Protein AF-A0AAV6XEW5-F1 (afdb_monomer_lite)

Organism: NCBI:txid168488

InterPro domains:
  IPR052575 Small subunit processome component 20 [PTHR17695] (15-64)

Sequence (77 aa):
MATPSNARAVKSLNKSSGRRRFVFKTLSQRVEEIDIDVYRSLDPLKAEPSEGSSFFRDCLVEYRICIAYSLNHFPYY

Foldseek 3Di:
DDDPVNPDPPPPQPPDPDPDPDGDDDPVRVVVPDDPDVPPPPDDDDPADDPPDHPVRVVVVVVVVVVVCVVVPPDDD

Secondary structure (DSSP, 8-state):
---GGG---------S--S-S-----HHHHHHH----TT---SPPPSSPSTT--HHHHHHHHHHHHHHHHHHT----

Structure (mmCIF, N/CA/C/O backbone):
data_AF-A0AAV6XEW5-F1
#
_entry.id   AF-A0AAV6XEW5-F1
#
loop_
_atom_site.group_PDB
_atom_site.id
_atom_site.type_symbol
_atom_site.label_atom_id
_atom_site.label_alt_id
_atom_site.label_comp_id
_atom_site.label_asym_id
_atom_site.label_entity_id
_atom_site.label_seq_id
_atom_site.pdbx_PDB_ins_code
_atom_site.Cartn_x
_atom_site.Cartn_y
_atom_site.Cartn_z
_atom_site.occupancy
_atom_site.B_iso_or_equiv
_atom_site.auth_seq_id
_atom_site.auth_comp_id
_atom_site.auth_asym_id
_atom_site.auth_atom_id
_atom_site.pdbx_PDB_model_num
ATOM 1 N N . MET A 1 1 ? -3.108 -9.317 44.019 1.00 54.81 1 MET A N 1
ATOM 2 C CA . MET A 1 1 ? -4.317 -9.767 43.294 1.00 54.81 1 MET A CA 1
ATOM 3 C C . MET A 1 1 ? -5.047 -8.539 42.783 1.00 54.81 1 MET A C 1
ATOM 5 O O . MET A 1 1 ? -5.409 -7.701 43.597 1.00 54.81 1 MET A O 1
ATOM 9 N N . ALA A 1 2 ? -5.176 -8.366 41.467 1.00 48.03 2 ALA A N 1
ATOM 10 C CA . ALA A 1 2 ? -5.916 -7.235 40.906 1.00 48.03 2 ALA A CA 1
ATOM 11 C C . ALA A 1 2 ? -7.423 -7.501 41.054 1.00 48.03 2 ALA A C 1
ATOM 13 O O . ALA A 1 2 ? -7.931 -8.484 40.522 1.00 48.03 2 ALA A O 1
ATOM 14 N N . THR A 1 3 ? -8.118 -6.667 41.825 1.00 67.75 3 THR A N 1
ATOM 15 C CA . THR A 1 3 ? -9.566 -6.761 42.049 1.00 67.75 3 THR A CA 1
ATOM 16 C C . THR A 1 3 ? -10.350 -6.055 40.931 1.00 67.75 3 THR A C 1
ATOM 18 O O . THR A 1 3 ? -9.821 -5.132 40.307 1.00 67.75 3 THR A O 1
ATOM 21 N N . PRO A 1 4 ? -11.627 -6.417 40.689 1.00 58.28 4 PRO A N 1
ATOM 22 C CA . PRO A 1 4 ? -12.474 -5.787 39.664 1.00 58.28 4 PRO A CA 1
ATOM 23 C C . PRO A 1 4 ? -12.645 -4.270 39.844 1.00 58.28 4 PRO A C 1
ATOM 25 O O . PRO A 1 4 ? -12.830 -3.545 38.874 1.00 58.28 4 PRO A O 1
ATOM 28 N N . SER A 1 5 ? -12.511 -3.774 41.079 1.00 58.97 5 SER A N 1
ATOM 29 C CA . SER A 1 5 ? -12.501 -2.345 41.421 1.00 58.97 5 SER A CA 1
ATOM 30 C C . SER A 1 5 ? -11.340 -1.561 40.796 1.00 58.97 5 SER A C 1
ATOM 32 O O . SER A 1 5 ? -11.401 -0.337 40.709 1.00 58.97 5 SER A O 1
ATOM 34 N N . ASN A 1 6 ? -10.274 -2.248 40.368 1.00 55.69 6 ASN A N 1
ATOM 35 C CA . ASN A 1 6 ? -9.096 -1.637 39.751 1.00 55.69 6 ASN A CA 1
ATOM 36 C C . ASN A 1 6 ? -9.234 -1.507 38.229 1.00 55.69 6 ASN A C 1
ATOM 38 O O . ASN A 1 6 ? -8.363 -0.904 37.595 1.00 55.69 6 ASN A O 1
ATOM 42 N N . ALA A 1 7 ? -10.320 -2.024 37.639 1.00 57.91 7 ALA A N 1
ATOM 43 C CA . ALA A 1 7 ? -10.706 -1.719 36.270 1.00 57.91 7 ALA A CA 1
ATOM 44 C C . ALA A 1 7 ? -11.175 -0.258 36.213 1.00 57.91 7 ALA A C 1
ATOM 46 O O . ALA A 1 7 ? -12.366 0.046 36.201 1.00 57.91 7 ALA A O 1
ATOM 47 N N . ARG A 1 8 ? -10.216 0.680 36.233 1.00 52.84 8 ARG A N 1
ATOM 48 C CA . ARG A 1 8 ? -10.478 2.088 35.923 1.00 52.84 8 ARG A CA 1
ATOM 49 C C . ARG A 1 8 ? -11.248 2.107 34.613 1.00 52.84 8 ARG A C 1
ATOM 51 O O . ARG A 1 8 ? -10.774 1.514 33.645 1.00 52.84 8 ARG A O 1
ATOM 58 N N . ALA A 1 9 ? -12.412 2.760 34.615 1.00 51.00 9 ALA A N 1
ATOM 59 C CA . ALA A 1 9 ? -13.234 2.978 33.435 1.00 51.00 9 ALA A CA 1
ATOM 60 C C . ALA A 1 9 ? -12.312 3.292 32.255 1.00 51.00 9 ALA A C 1
ATOM 62 O O . ALA A 1 9 ? -11.644 4.332 32.241 1.00 51.00 9 ALA A O 1
ATOM 63 N N . VAL A 1 10 ? -12.198 2.340 31.322 1.00 48.19 10 VAL A N 1
ATOM 64 C CA . VAL A 1 10 ? -11.466 2.547 30.077 1.00 48.19 10 VAL A CA 1
ATOM 65 C C . VAL A 1 10 ? -12.090 3.797 29.497 1.00 48.19 10 VAL A C 1
ATOM 67 O O . VAL A 1 10 ? -13.298 3.797 29.255 1.00 48.19 10 VAL A O 1
ATOM 70 N N . LYS A 1 11 ? -11.299 4.879 29.404 1.00 56.16 11 LYS A N 1
ATOM 71 C CA . LYS A 1 11 ? -11.736 6.168 28.858 1.00 56.16 11 LYS A CA 1
ATOM 72 C C . LYS A 1 11 ? -12.586 5.837 27.644 1.00 56.16 11 LYS A C 1
ATOM 74 O O . LYS A 1 11 ? -12.063 5.239 26.703 1.00 56.16 11 LYS A O 1
ATOM 79 N N . SER A 1 12 ? -13.888 6.109 27.732 1.00 53.66 12 SER A N 1
ATOM 80 C CA . SER A 1 12 ? -14.822 5.751 26.677 1.00 53.66 12 SER A CA 1
ATOM 81 C C . SER A 1 12 ? -14.235 6.246 25.365 1.00 53.66 12 SER A C 1
ATOM 83 O O . SER A 1 12 ? -13.694 7.357 25.284 1.00 53.66 12 SER A O 1
ATOM 85 N N . LEU A 1 13 ? -14.223 5.365 24.366 1.00 55.81 13 LEU A N 1
ATOM 86 C CA . LEU A 1 13 ? -13.661 5.700 23.074 1.00 55.81 13 LEU A CA 1
ATOM 87 C C . LEU A 1 13 ? -14.387 6.957 22.590 1.00 55.81 13 LEU A C 1
ATOM 89 O O . LEU A 1 13 ? -15.608 6.938 22.428 1.00 55.81 13 LEU A O 1
ATOM 93 N N . ASN A 1 14 ? -13.665 8.069 22.442 1.00 56.09 14 ASN A N 1
ATOM 94 C CA . ASN A 1 14 ? -14.243 9.299 21.917 1.00 56.09 14 ASN A CA 1
ATOM 95 C C . ASN A 1 14 ? -14.627 9.020 20.460 1.00 56.09 14 ASN A C 1
ATOM 97 O O . ASN A 1 14 ? -13.786 9.122 19.576 1.00 56.09 14 ASN A O 1
ATOM 101 N N . LYS A 1 15 ? -15.883 8.628 20.224 1.00 58.81 15 LYS A N 1
ATOM 102 C CA . LYS A 1 15 ? -16.458 8.446 18.883 1.00 58.81 15 LYS A CA 1
ATOM 103 C C . LYS A 1 15 ? -16.923 9.772 18.267 1.00 58.81 15 LYS A C 1
ATOM 105 O O . LYS A 1 15 ? -17.490 9.774 17.182 1.00 58.81 15 LYS A O 1
ATOM 110 N N . SER A 1 16 ? -16.731 10.899 18.958 1.00 61.47 16 SER A N 1
ATOM 111 C CA . SER A 1 16 ? -17.057 12.216 18.418 1.00 61.47 16 SER A CA 1
ATOM 112 C C . SER A 1 16 ? -16.028 12.615 17.360 1.00 61.47 16 SER A C 1
ATOM 114 O O . SER A 1 16 ? -14.821 12.513 17.579 1.00 61.47 16 SER A O 1
ATOM 116 N N . SER A 1 17 ? -16.507 13.101 16.214 1.00 60.00 17 SER A N 1
ATOM 117 C CA . SER A 1 17 ? -15.707 13.619 15.095 1.00 60.00 17 SER A CA 1
ATOM 118 C C . SER A 1 17 ? -15.066 14.979 15.430 1.00 60.00 17 SER A C 1
ATOM 120 O O . SER A 1 17 ? -15.264 15.976 14.738 1.00 60.00 17 SER A O 1
ATOM 122 N N . GLY A 1 18 ? -14.371 15.064 16.564 1.00 65.31 18 GLY A N 1
ATOM 123 C CA . GLY A 1 18 ? -13.765 16.294 17.064 1.00 65.31 18 GLY A CA 1
ATOM 124 C C . GLY A 1 18 ? -12.444 16.648 16.375 1.00 65.31 18 GLY A C 1
ATOM 125 O O . GLY A 1 18 ? -11.759 15.799 15.817 1.00 65.31 18 GLY A O 1
ATOM 126 N N . ARG A 1 19 ? -12.038 17.917 16.521 1.00 66.75 19 ARG A N 1
ATOM 127 C CA . ARG A 1 19 ? -10.829 18.592 15.986 1.00 66.75 19 ARG A CA 1
ATOM 128 C C . ARG A 1 19 ? -9.463 17.990 16.401 1.00 66.75 19 ARG A C 1
ATOM 130 O O . ARG A 1 19 ? -8.429 18.639 16.254 1.00 66.75 19 ARG A O 1
ATOM 137 N N . ARG A 1 20 ? -9.407 16.777 16.956 1.00 66.00 20 ARG A N 1
ATOM 138 C CA . ARG A 1 20 ? -8.146 16.136 17.364 1.00 66.00 20 ARG A CA 1
ATOM 139 C C . ARG A 1 20 ? -7.554 15.346 16.198 1.00 66.00 20 ARG A C 1
ATOM 141 O O . ARG A 1 20 ? -8.149 14.380 15.745 1.00 66.00 20 ARG A O 1
ATOM 148 N N . ARG A 1 21 ? -6.350 15.742 15.766 1.00 70.00 21 ARG A N 1
ATOM 149 C CA . ARG A 1 21 ? -5.590 15.089 14.680 1.00 70.00 21 ARG A CA 1
ATOM 150 C C . ARG A 1 21 ? -5.196 13.641 14.992 1.00 70.00 21 ARG A C 1
ATOM 152 O O . ARG A 1 21 ? -4.996 12.861 14.073 1.00 70.00 21 ARG A O 1
ATOM 159 N N . PHE A 1 22 ? -5.106 13.286 16.274 1.00 69.94 22 PHE A N 1
ATOM 160 C CA . PHE A 1 22 ? -4.732 11.947 16.719 1.00 69.94 22 PHE A CA 1
ATOM 161 C C . PHE A 1 22 ? -5.767 11.414 17.711 1.00 69.94 22 PHE A C 1
ATOM 163 O O . PHE A 1 22 ? -6.010 12.013 18.763 1.00 69.94 22 PHE A O 1
ATOM 170 N N . VAL A 1 23 ? -6.370 10.278 17.366 1.00 75.44 23 VAL A N 1
ATOM 171 C CA . VAL A 1 23 ? -7.289 9.524 18.222 1.00 75.44 23 VAL A CA 1
ATOM 172 C C . VAL A 1 23 ? -6.675 8.154 18.455 1.00 75.44 23 VAL A C 1
ATOM 174 O O . VAL A 1 23 ? -6.259 7.479 17.514 1.00 75.44 23 VAL A O 1
ATOM 177 N N . PHE A 1 24 ? -6.595 7.748 19.720 1.00 79.75 24 PHE A N 1
ATOM 178 C CA . PHE A 1 24 ? -6.166 6.398 20.047 1.00 79.75 24 PHE A CA 1
ATOM 179 C C . PHE A 1 24 ? -7.233 5.404 19.581 1.00 79.75 24 PHE A C 1
ATOM 181 O O . PHE A 1 24 ? -8.378 5.473 20.028 1.00 79.75 24 PHE A O 1
ATOM 188 N N . LYS A 1 25 ? -6.835 4.491 18.695 1.00 80.88 25 LYS A N 1
ATOM 189 C CA . LYS A 1 25 ? -7.654 3.377 18.216 1.00 80.88 25 LYS A CA 1
ATOM 190 C C . LYS A 1 25 ? -7.106 2.085 18.799 1.00 80.88 25 LYS A C 1
ATOM 192 O O . LYS A 1 25 ? -5.886 1.898 18.813 1.00 80.88 25 LYS A O 1
ATOM 197 N N . THR A 1 26 ? -7.989 1.215 19.275 1.00 83.88 26 THR A N 1
A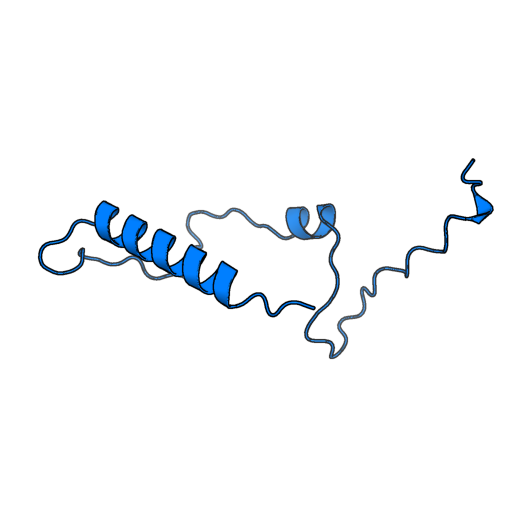TOM 198 C CA . THR A 1 26 ? -7.591 -0.129 19.716 1.00 83.88 26 THR A CA 1
ATOM 199 C C . THR A 1 26 ? -7.139 -0.968 18.519 1.00 83.88 26 THR A C 1
ATOM 201 O O . THR A 1 26 ? -7.431 -0.625 17.373 1.00 83.88 26 THR A O 1
ATOM 204 N N . LEU A 1 27 ? -6.433 -2.080 18.763 1.00 82.56 27 LEU A N 1
ATOM 205 C C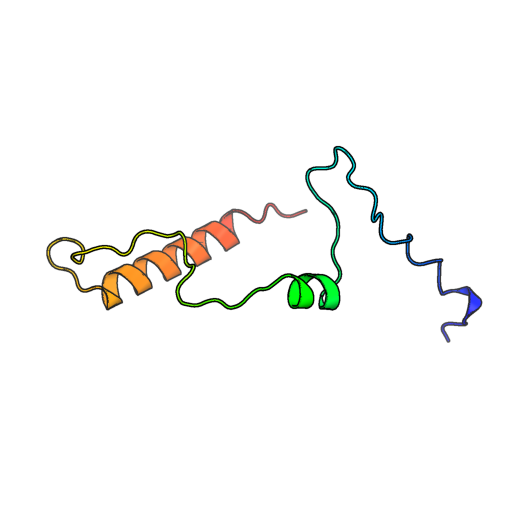A . LEU A 1 27 ? -6.016 -2.979 17.680 1.00 82.56 27 LEU A CA 1
ATOM 206 C C . LEU A 1 27 ? -7.215 -3.478 16.865 1.00 82.56 27 LEU A C 1
ATOM 208 O O . LEU A 1 27 ? -7.180 -3.381 15.646 1.00 82.56 27 LEU A O 1
ATOM 212 N N . SER A 1 28 ? -8.293 -3.910 17.525 1.00 83.81 28 SER A N 1
ATOM 213 C CA . SER A 1 28 ? -9.521 -4.360 16.854 1.00 83.81 28 SER A CA 1
ATOM 214 C C . SER A 1 28 ? -10.111 -3.286 15.938 1.00 83.81 28 SER A C 1
ATOM 216 O O . SER A 1 28 ? -10.429 -3.574 14.794 1.00 83.81 28 SER A O 1
ATOM 218 N N . GLN A 1 29 ? -10.158 -2.030 16.394 1.00 82.62 29 GLN A N 1
ATOM 219 C CA . GLN A 1 29 ? -10.668 -0.913 15.588 1.00 82.62 29 GLN A CA 1
ATOM 220 C C . GLN A 1 29 ? -9.788 -0.605 14.384 1.00 82.62 29 GLN A C 1
ATOM 222 O O . GLN A 1 29 ? -10.300 -0.302 13.317 1.00 82.62 29 GLN A O 1
ATOM 227 N N . ARG A 1 30 ? -8.461 -0.675 14.541 1.00 83.19 30 ARG A N 1
ATOM 228 C CA . ARG A 1 30 ? -7.551 -0.499 13.405 1.00 83.19 30 ARG A CA 1
ATOM 229 C C . ARG A 1 30 ? -7.733 -1.609 12.378 1.00 83.19 30 ARG A C 1
ATOM 231 O O . ARG A 1 30 ? -7.695 -1.317 11.197 1.00 83.19 30 ARG A O 1
ATOM 238 N N . VAL A 1 31 ? -7.932 -2.851 12.821 1.00 84.06 31 VAL A N 1
ATOM 239 C CA . VAL A 1 31 ? -8.158 -3.996 11.926 1.00 84.06 31 VAL A CA 1
ATOM 240 C C . VAL A 1 31 ? -9.481 -3.863 11.175 1.00 84.06 31 VAL A C 1
ATOM 242 O O . VAL A 1 31 ? -9.505 -4.099 9.976 1.00 84.06 31 VAL A O 1
ATOM 245 N N . GLU A 1 32 ? -10.551 -3.432 11.845 1.00 85.50 32 GLU A N 1
ATOM 246 C CA . GLU A 1 32 ? -11.859 -3.184 11.216 1.00 85.50 32 GLU A CA 1
ATOM 247 C C . GLU A 1 32 ? -11.823 -2.068 10.157 1.00 85.50 32 GLU A C 1
ATOM 249 O O . GLU A 1 32 ? -12.610 -2.090 9.217 1.00 85.50 32 GLU A O 1
ATOM 254 N N . GLU A 1 33 ? -10.924 -1.091 10.298 1.00 81.25 33 GLU A N 1
ATOM 255 C CA . GLU A 1 33 ? -10.750 0.009 9.339 1.00 81.25 33 GLU A CA 1
ATOM 256 C C . GLU A 1 33 ? -9.849 -0.337 8.145 1.00 81.25 33 GLU A C 1
ATOM 258 O O . GLU A 1 33 ? -9.824 0.419 7.172 1.00 81.25 33 GLU A O 1
ATOM 263 N N . ILE A 1 34 ? -9.079 -1.428 8.214 1.00 80.81 34 ILE A N 1
ATOM 264 C CA . ILE A 1 34 ? -8.228 -1.860 7.102 1.00 80.81 34 ILE A CA 1
ATOM 265 C C . ILE A 1 34 ? -9.122 -2.520 6.049 1.00 80.81 34 ILE A C 1
ATOM 267 O O . ILE A 1 34 ? -9.514 -3.677 6.180 1.00 80.81 34 ILE A O 1
ATOM 271 N N . ASP A 1 35 ? -9.409 -1.777 4.985 1.00 77.12 35 ASP A N 1
ATOM 272 C CA . ASP A 1 35 ? -10.020 -2.302 3.767 1.00 77.12 35 ASP A CA 1
ATOM 273 C C . ASP A 1 35 ? -8.914 -2.786 2.816 1.00 77.12 35 ASP A C 1
ATOM 275 O O . ASP A 1 35 ? -8.130 -1.986 2.295 1.00 77.12 35 ASP A O 1
ATOM 279 N N . ILE A 1 36 ? -8.790 -4.105 2.643 1.00 72.75 36 ILE A N 1
ATOM 280 C CA . ILE A 1 36 ? -7.766 -4.714 1.782 1.00 72.75 36 ILE A CA 1
ATOM 281 C C . ILE A 1 36 ? -8.327 -4.822 0.364 1.00 72.75 36 ILE A C 1
ATOM 283 O O . ILE A 1 36 ? -8.735 -5.895 -0.078 1.00 72.75 36 ILE A O 1
ATOM 287 N N . ASP A 1 37 ? -8.317 -3.710 -0.364 1.00 72.19 37 ASP A N 1
ATOM 288 C CA . ASP A 1 37 ? -8.552 -3.713 -1.805 1.00 72.19 37 ASP A CA 1
ATOM 289 C C . ASP A 1 37 ? -7.224 -3.493 -2.543 1.00 72.19 37 ASP A C 1
ATOM 291 O O . ASP A 1 37 ? -6.716 -2.377 -2.673 1.00 72.19 37 ASP A O 1
ATOM 295 N N . VAL A 1 38 ? -6.654 -4.602 -3.026 1.00 64.38 38 VAL A N 1
ATOM 296 C CA . VAL A 1 38 ? -5.370 -4.652 -3.749 1.00 64.38 38 VAL A CA 1
ATOM 297 C C . VAL A 1 38 ? -5.394 -3.783 -5.015 1.00 64.38 38 VAL A C 1
ATOM 299 O O . VAL A 1 38 ? -4.349 -3.306 -5.452 1.00 64.38 38 VAL A O 1
ATOM 302 N N . TYR A 1 39 ? -6.575 -3.521 -5.583 1.00 64.31 39 TYR A N 1
ATOM 303 C CA . TYR A 1 39 ? -6.744 -2.720 -6.795 1.00 64.31 39 TYR A CA 1
ATOM 304 C C . TYR A 1 39 ? -6.993 -1.231 -6.512 1.00 64.31 39 TYR A C 1
ATOM 306 O O . TYR A 1 39 ? -6.977 -0.425 -7.441 1.00 64.31 39 TYR A O 1
ATOM 314 N N . ARG A 1 40 ? -7.189 -0.848 -5.243 1.00 64.44 40 ARG A N 1
ATOM 315 C CA . ARG A 1 40 ? -7.409 0.542 -4.800 1.00 64.44 40 ARG A CA 1
ATOM 316 C C . ARG A 1 40 ? -6.184 1.226 -4.210 1.00 64.44 40 ARG A C 1
ATOM 318 O O . ARG A 1 40 ? -6.305 2.323 -3.665 1.00 64.44 40 ARG A O 1
ATOM 325 N N . SER A 1 41 ? -5.009 0.617 -4.342 1.00 63.62 41 SER A N 1
ATOM 326 C CA . SER A 1 41 ? -3.748 1.291 -4.042 1.00 63.62 41 SER A CA 1
ATOM 327 C C . SER A 1 41 ? -3.674 2.616 -4.813 1.00 63.62 41 SER A C 1
ATOM 329 O O . SER A 1 41 ? -3.624 2.620 -6.041 1.00 63.62 41 SER A O 1
ATOM 331 N N . LEU A 1 42 ? -3.691 3.738 -4.087 1.00 62.91 42 LEU A N 1
ATOM 332 C CA . LEU A 1 42 ? -3.587 5.088 -4.656 1.00 62.91 42 LEU A CA 1
ATOM 333 C C . LEU A 1 42 ? -2.168 5.403 -5.142 1.00 62.91 42 LEU A C 1
ATOM 335 O O . LEU A 1 42 ? -1.980 6.386 -5.861 1.00 62.91 42 LEU A O 1
ATOM 339 N N . ASP A 1 43 ? -1.184 4.594 -4.745 1.00 73.56 43 ASP A N 1
ATOM 340 C CA . ASP A 1 43 ? 0.204 4.847 -5.091 1.00 73.56 43 ASP A CA 1
ATOM 341 C C . ASP A 1 43 ? 0.458 4.475 -6.558 1.00 73.56 43 ASP A C 1
ATOM 343 O O . ASP A 1 43 ? 0.219 3.329 -6.963 1.00 73.56 43 ASP A O 1
ATOM 347 N N . PRO A 1 44 ? 0.925 5.434 -7.378 1.00 75.50 44 PRO A N 1
ATOM 348 C CA . PRO A 1 44 ? 1.209 5.183 -8.777 1.00 75.50 44 PRO A CA 1
ATOM 349 C C . PRO A 1 44 ? 2.347 4.170 -8.895 1.00 75.50 44 PRO A C 1
ATOM 351 O O . PRO A 1 44 ? 3.441 4.364 -8.361 1.00 75.50 44 PRO A O 1
ATOM 354 N N . LEU A 1 45 ? 2.097 3.091 -9.634 1.00 75.94 45 LEU A N 1
ATOM 355 C CA . LEU A 1 45 ? 3.130 2.113 -9.946 1.00 75.94 45 LEU A CA 1
ATOM 356 C C . LEU A 1 45 ? 4.168 2.742 -10.878 1.00 75.94 45 LEU A C 1
ATOM 358 O O . LEU A 1 45 ? 3.829 3.364 -11.888 1.00 75.94 45 LEU A O 1
ATOM 362 N N . LYS A 1 46 ? 5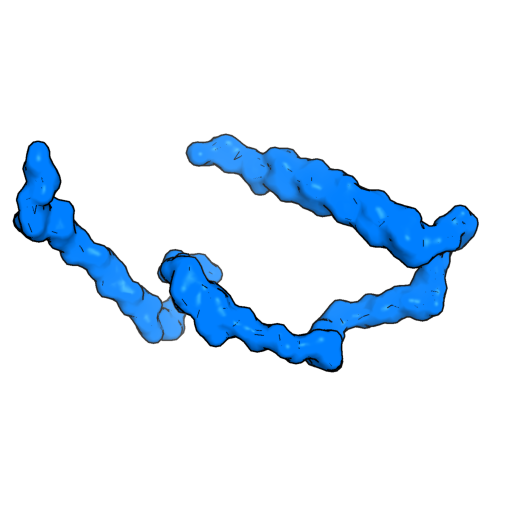.449 2.552 -10.555 1.00 80.94 46 LYS A N 1
ATOM 363 C CA . LYS A 1 46 ? 6.540 2.901 -11.467 1.00 80.94 46 LYS A CA 1
ATOM 364 C C . LYS A 1 46 ? 6.449 2.039 -12.730 1.00 80.94 46 LYS A C 1
ATOM 366 O O . LYS A 1 46 ? 6.362 0.818 -12.631 1.00 80.94 46 LYS A O 1
ATOM 371 N N . ALA A 1 47 ? 6.511 2.674 -13.900 1.00 85.38 47 ALA A N 1
ATOM 372 C CA . ALA A 1 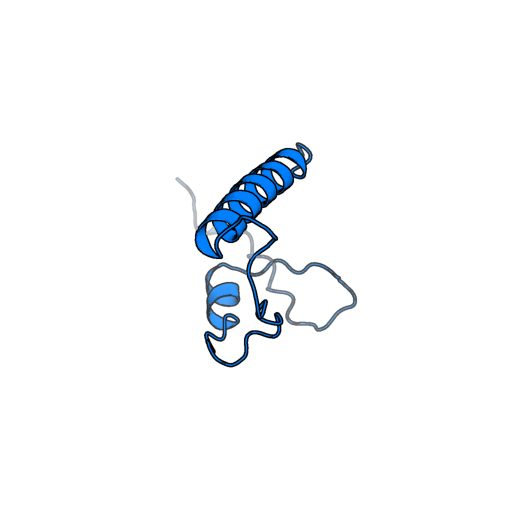47 ? 6.497 1.982 -15.191 1.00 85.38 47 ALA A CA 1
ATOM 373 C C . ALA A 1 47 ? 7.820 1.255 -15.487 1.00 85.38 47 ALA A C 1
ATOM 375 O O . ALA A 1 47 ? 7.813 0.191 -16.099 1.00 85.38 47 ALA A O 1
ATOM 376 N N . GLU A 1 48 ? 8.942 1.804 -15.017 1.00 88.25 48 GLU A N 1
ATOM 377 C CA . GLU A 1 48 ? 10.284 1.249 -15.198 1.00 88.25 48 GLU A CA 1
ATOM 378 C C . GLU A 1 48 ? 11.095 1.360 -13.897 1.00 88.25 48 GLU A C 1
ATOM 380 O O . GLU A 1 48 ? 10.836 2.254 -13.076 1.00 88.25 48 GLU A O 1
ATOM 385 N N . PRO A 1 49 ? 12.056 0.447 -13.670 1.00 88.12 49 PRO A N 1
ATOM 386 C CA . PRO A 1 49 ? 12.973 0.558 -12.547 1.00 88.12 49 PRO A CA 1
ATOM 387 C C . PRO A 1 49 ? 13.941 1.729 -12.746 1.00 88.12 49 PRO A C 1
ATOM 389 O O . PRO A 1 49 ? 14.107 2.250 -13.848 1.00 88.12 49 PRO A O 1
ATOM 392 N N . SER A 1 50 ? 14.611 2.131 -11.668 1.00 87.56 50 SER A N 1
ATOM 393 C CA . SER A 1 50 ? 15.675 3.136 -11.745 1.00 87.56 50 SER A CA 1
ATOM 394 C C . SER A 1 50 ? 16.792 2.670 -12.690 1.00 87.56 50 SER A C 1
ATOM 396 O O . SER A 1 50 ? 17.042 1.470 -12.822 1.00 87.56 50 SER A O 1
ATOM 398 N N . GLU A 1 51 ? 17.471 3.611 -13.347 1.00 89.12 51 GLU A N 1
ATOM 399 C CA . GLU A 1 51 ? 18.489 3.307 -14.359 1.00 89.12 51 GLU A CA 1
ATOM 400 C C . GLU A 1 51 ? 19.571 2.353 -13.816 1.00 89.12 51 GLU A C 1
ATOM 402 O O . GLU A 1 51 ? 20.142 2.570 -12.745 1.00 89.12 51 GLU A O 1
ATOM 407 N N . GLY A 1 52 ? 19.822 1.252 -14.532 1.00 89.12 52 GLY A N 1
ATOM 408 C CA . GLY A 1 52 ? 20.772 0.215 -14.107 1.00 89.12 52 GLY A CA 1
ATOM 409 C C . GLY A 1 52 ? 20.318 -0.643 -12.914 1.00 89.12 52 GLY A C 1
ATOM 410 O O . GLY A 1 52 ? 21.123 -1.399 -12.361 1.00 89.12 52 GLY A O 1
ATOM 411 N N . SER A 1 53 ? 19.052 -0.542 -12.503 1.00 89.56 53 SER A N 1
ATOM 412 C CA . SER A 1 53 ? 18.458 -1.293 -11.394 1.00 89.56 53 SER A CA 1
ATOM 413 C C . SER A 1 53 ? 17.341 -2.232 -11.866 1.00 89.56 53 SER A C 1
ATOM 415 O O . SER A 1 53 ? 16.989 -2.305 -13.041 1.00 89.56 53 SER A O 1
ATOM 417 N N . SER A 1 54 ? 16.781 -2.983 -10.922 1.00 88.94 54 SER A N 1
ATOM 418 C CA . SER A 1 54 ? 15.567 -3.775 -11.099 1.00 88.94 54 SER A CA 1
ATOM 419 C C . SER A 1 54 ? 14.531 -3.342 -10.068 1.00 88.94 54 SER A C 1
ATOM 421 O O . SER A 1 54 ? 14.892 -2.848 -8.998 1.00 88.94 54 SER A O 1
ATOM 423 N N . PHE A 1 55 ? 13.245 -3.579 -10.345 1.00 87.62 55 PHE A N 1
ATOM 424 C CA . PHE A 1 55 ? 12.167 -3.268 -9.396 1.00 87.62 55 PHE A CA 1
ATOM 425 C C . PHE A 1 55 ? 12.440 -3.864 -8.013 1.00 87.62 55 PHE A C 1
ATOM 427 O O . PHE A 1 55 ? 12.286 -3.196 -6.998 1.00 87.62 55 PHE A O 1
ATOM 434 N N . PHE A 1 56 ? 12.937 -5.102 -7.979 1.00 88.06 56 PHE A N 1
ATOM 435 C CA . PHE A 1 56 ? 13.276 -5.781 -6.735 1.00 88.06 56 PHE A CA 1
ATOM 436 C C . PHE A 1 56 ? 14.367 -5.049 -5.943 1.00 88.06 56 PHE A C 1
ATOM 438 O O . PHE A 1 56 ? 14.235 -4.857 -4.735 1.00 88.06 56 PHE A O 1
ATOM 445 N N . ARG A 1 57 ? 15.437 -4.609 -6.614 1.00 87.94 57 ARG A N 1
ATOM 446 C CA . ARG A 1 57 ? 16.530 -3.878 -5.965 1.00 87.94 57 ARG A CA 1
ATOM 447 C C . ARG A 1 57 ? 16.057 -2.525 -5.439 1.00 87.94 57 ARG A C 1
ATOM 449 O O . ARG A 1 57 ? 16.418 -2.172 -4.320 1.00 87.94 57 ARG A O 1
ATOM 456 N N . ASP A 1 58 ? 15.232 -1.812 -6.198 1.00 88.31 58 ASP A N 1
ATOM 457 C CA . ASP A 1 58 ? 14.670 -0.528 -5.775 1.00 88.31 58 ASP A CA 1
ATOM 458 C C . ASP A 1 58 ? 13.793 -0.686 -4.525 1.00 88.31 58 ASP A C 1
ATOM 460 O O . ASP A 1 58 ? 14.001 0.031 -3.546 1.00 88.31 58 ASP A O 1
ATOM 464 N N . CYS A 1 59 ? 12.906 -1.688 -4.498 1.00 87.81 59 CYS A N 1
ATOM 465 C CA . CYS A 1 59 ? 12.078 -1.987 -3.328 1.0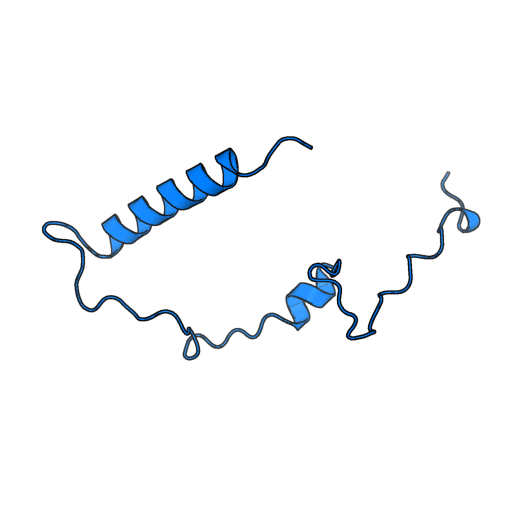0 87.81 59 CYS A CA 1
ATOM 466 C C . CYS A 1 59 ? 12.915 -2.342 -2.088 1.00 87.81 59 CYS A C 1
ATOM 468 O O . CYS A 1 59 ? 12.596 -1.914 -0.981 1.00 87.81 59 CYS A O 1
ATOM 470 N N . LEU A 1 60 ? 14.003 -3.106 -2.246 1.00 89.12 60 LEU A N 1
ATOM 471 C CA . LEU A 1 60 ? 14.885 -3.450 -1.123 1.00 89.12 60 LEU A CA 1
ATOM 472 C C . LEU A 1 60 ? 15.625 -2.230 -0.565 1.00 89.12 60 LEU A C 1
ATOM 474 O O . LEU A 1 60 ? 15.791 -2.100 0.651 1.00 89.12 60 LEU A O 1
ATOM 478 N N . VAL A 1 61 ? 16.086 -1.342 -1.447 1.00 87.94 61 VAL A N 1
ATOM 479 C CA . VAL A 1 61 ? 16.761 -0.099 -1.060 1.00 87.94 61 VAL A CA 1
ATOM 480 C C . VAL A 1 61 ? 15.787 0.819 -0.327 1.00 87.94 61 VAL A C 1
ATOM 482 O O . VAL A 1 61 ? 16.121 1.317 0.748 1.00 87.94 61 VAL A O 1
ATOM 485 N N . GLU A 1 62 ? 14.576 0.987 -0.858 1.00 85.50 62 GLU A N 1
ATOM 486 C CA . GLU A 1 62 ? 13.503 1.753 -0.224 1.00 85.50 62 GLU A CA 1
ATOM 487 C C . GLU A 1 62 ? 13.150 1.188 1.155 1.00 85.50 62 GLU A C 1
ATOM 489 O O . GLU A 1 62 ? 13.146 1.925 2.138 1.00 85.50 62 GLU A O 1
ATOM 494 N N . TYR A 1 63 ? 12.972 -0.130 1.272 1.00 84.81 63 TYR A N 1
ATOM 495 C CA . TYR A 1 63 ? 12.673 -0.785 2.545 1.00 84.81 63 TYR A CA 1
ATOM 496 C C . TYR A 1 63 ? 13.775 -0.563 3.591 1.00 84.81 63 TYR A C 1
ATOM 498 O O . TYR A 1 63 ? 13.494 -0.208 4.739 1.00 84.81 63 TYR A O 1
ATOM 506 N N . ARG A 1 64 ? 15.048 -0.696 3.191 1.00 85.56 64 ARG A N 1
ATOM 507 C CA . ARG A 1 64 ? 16.206 -0.416 4.057 1.00 85.56 64 ARG A CA 1
ATOM 508 C C . ARG A 1 64 ? 16.195 1.028 4.557 1.00 85.56 64 ARG A C 1
ATOM 510 O O . ARG A 1 64 ? 16.486 1.278 5.727 1.00 85.56 64 ARG A O 1
ATOM 517 N N . ILE A 1 65 ? 15.882 1.965 3.670 1.00 81.44 65 ILE A N 1
ATOM 518 C CA . ILE A 1 65 ? 15.840 3.393 3.971 1.00 81.44 65 ILE A CA 1
ATOM 519 C C . ILE A 1 65 ? 14.647 3.722 4.884 1.00 81.44 65 ILE A C 1
ATOM 521 O O . ILE A 1 65 ? 14.834 4.392 5.896 1.00 81.44 65 ILE A O 1
ATOM 525 N N . CYS A 1 66 ? 13.450 3.203 4.607 1.00 78.06 66 CYS A N 1
ATOM 526 C CA . CYS A 1 66 ? 12.253 3.397 5.432 1.00 78.06 66 CYS A CA 1
ATOM 527 C C . CYS A 1 66 ? 12.407 2.843 6.851 1.00 78.06 66 CYS A C 1
ATOM 529 O O . CYS A 1 66 ? 11.975 3.496 7.806 1.00 78.06 66 CYS A O 1
ATOM 531 N N . ILE A 1 67 ? 13.048 1.679 7.015 1.00 74.50 67 ILE A N 1
ATOM 532 C CA . ILE A 1 67 ? 13.382 1.149 8.344 1.00 74.50 67 ILE A CA 1
ATOM 533 C C . ILE A 1 67 ? 14.343 2.096 9.054 1.00 74.50 67 ILE A C 1
ATOM 535 O O . ILE A 1 67 ? 14.109 2.450 10.208 1.00 74.50 67 ILE A O 1
ATOM 539 N N . ALA A 1 68 ? 15.400 2.541 8.372 1.00 70.25 68 ALA A N 1
ATOM 540 C CA . ALA A 1 68 ? 16.362 3.460 8.962 1.00 70.25 68 ALA A CA 1
ATOM 541 C C . ALA A 1 68 ? 15.697 4.783 9.374 1.00 70.25 68 ALA A C 1
ATOM 543 O O . ALA A 1 68 ? 15.909 5.232 10.496 1.00 70.25 68 ALA A O 1
ATOM 544 N N . TYR A 1 69 ? 14.856 5.389 8.534 1.00 64.25 69 TYR A N 1
ATOM 545 C CA . TYR A 1 69 ? 14.132 6.609 8.895 1.00 64.25 69 TYR A CA 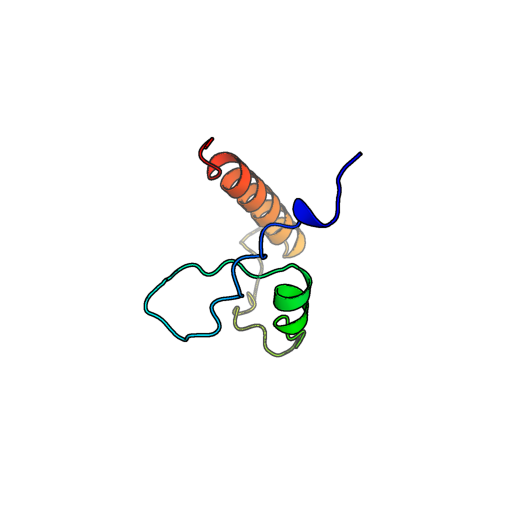1
ATOM 546 C C . TYR A 1 69 ? 13.124 6.380 10.017 1.00 64.25 69 TYR A C 1
ATOM 548 O O . TYR A 1 69 ? 13.081 7.189 10.931 1.00 64.25 69 TYR A O 1
ATOM 556 N N . SER A 1 70 ? 12.370 5.278 10.018 1.00 61.22 70 SER A N 1
ATOM 557 C CA . SER A 1 70 ? 11.443 4.983 11.119 1.00 61.22 70 SER A CA 1
ATOM 558 C C . SER A 1 70 ? 12.189 4.826 12.442 1.00 61.22 70 SER A C 1
ATOM 560 O O . SER A 1 70 ? 11.778 5.408 13.436 1.00 61.22 70 SER A O 1
ATOM 562 N N . LEU A 1 71 ? 13.325 4.122 12.453 1.00 60.06 71 LEU A N 1
ATOM 563 C CA . LEU A 1 71 ? 14.150 3.951 13.652 1.00 60.06 71 LEU A CA 1
ATOM 564 C C . LEU A 1 71 ? 14.828 5.255 14.104 1.00 60.06 71 LEU A C 1
ATOM 566 O O . LEU A 1 71 ? 14.940 5.488 15.301 1.00 60.06 71 LEU A O 1
ATOM 570 N N . ASN A 1 72 ? 15.241 6.121 13.174 1.00 57.12 72 ASN A N 1
ATOM 571 C CA . ASN A 1 72 ? 15.847 7.420 13.499 1.00 57.12 72 ASN A CA 1
ATOM 572 C C . ASN A 1 72 ? 14.811 8.517 13.816 1.00 57.12 72 ASN A C 1
ATOM 574 O O . ASN A 1 72 ? 15.171 9.554 14.369 1.00 57.12 72 ASN A O 1
ATOM 578 N N . HIS A 1 73 ? 13.536 8.315 13.469 1.00 52.69 73 HIS A N 1
ATOM 579 C CA . HIS A 1 73 ? 12.442 9.267 13.688 1.00 52.69 73 HIS A CA 1
ATOM 580 C C . HIS A 1 73 ? 11.469 8.836 14.795 1.00 52.69 73 HIS A C 1
ATOM 582 O O . HIS A 1 73 ? 10.417 9.453 14.951 1.00 52.69 73 HIS A O 1
ATOM 588 N N . PHE A 1 74 ? 11.825 7.828 15.599 1.00 44.72 74 PHE A N 1
ATOM 589 C CA . PHE A 1 74 ? 11.298 7.695 16.955 1.00 44.72 74 PHE A CA 1
ATOM 590 C C . PHE A 1 74 ? 12.152 8.571 17.883 1.00 44.72 74 PHE A C 1
ATOM 592 O O . PHE A 1 74 ? 13.183 8.102 18.370 1.00 44.72 74 PHE A O 1
ATOM 599 N N . PRO A 1 75 ? 11.785 9.846 18.137 1.00 44.00 75 PRO A N 1
ATOM 600 C CA . PRO A 1 75 ? 12.363 10.550 19.264 1.00 44.00 75 PRO A CA 1
ATOM 601 C C . PRO A 1 75 ? 12.018 9.740 20.509 1.00 44.00 75 PRO A C 1
ATOM 603 O O . PRO A 1 75 ? 10.849 9.446 20.766 1.00 44.00 75 PRO A O 1
ATOM 606 N N . TYR A 1 76 ? 13.060 9.351 21.238 1.00 45.03 76 TYR A N 1
ATOM 607 C CA . TYR A 1 76 ? 12.959 8.882 22.608 1.00 45.03 76 TYR A CA 1
ATOM 608 C C . TYR A 1 76 ? 12.021 9.824 23.378 1.00 45.03 76 TYR A C 1
ATOM 610 O O . TYR A 1 76 ? 12.359 10.986 23.609 1.00 45.03 76 TYR A O 1
ATOM 618 N N . TYR A 1 77 ? 10.845 9.316 23.733 1.00 41.62 77 TYR A N 1
ATOM 619 C CA . TYR A 1 77 ? 9.970 9.848 24.770 1.00 41.62 77 TYR A CA 1
ATOM 620 C C . TYR A 1 77 ? 9.648 8.709 25.727 1.00 41.62 77 TYR A C 1
ATOM 622 O O . TYR A 1 77 ? 9.241 7.632 25.233 1.00 41.62 77 TYR A O 1
#

pLDDT: mean 71.15, std 14.01, range [41.62, 89.56]

Radius of gyration: 20.68 Å; chains: 1; bounding box: 38×28×58 Å